Protein AF-A0A0C3E757-F1 (afdb_monomer_lite)

Foldseek 3Di:
DDQVLVVLVVQLVVQLCPWCCCVVVVDDSVCCVPPVLVSRPPSSVVSVVVSVVSVVCVVDPVCVVPPDVVVVVVVVVVVVVVVVVVPPPD

Secondary structure (DSSP, 8-state):
---TTHHHHHHHHHHHHHSHHHHTT---HHHHHHH-TTTS-HHHHHHHHHHHHHHHHHH-GGGGGG--HHHHHHHHHHHHHHHHTTSS--

pLDDT: mean 76.74, std 15.29, range [42.28, 93.5]

Structure (mmCIF, N/CA/C/O backbone):
data_AF-A0A0C3E757-F1
#
_entry.id   AF-A0A0C3E757-F1
#
loop_
_atom_site.group_PDB
_atom_site.id
_atom_site.type_symbol
_atom_site.label_atom_id
_atom_site.label_alt_id
_atom_site.label_comp_id
_atom_site.label_asym_id
_atom_site.label_entity_id
_atom_site.label_seq_id
_atom_site.pdbx_PDB_ins_code
_atom_site.Cartn_x
_atom_site.Cartn_y
_atom_site.Cartn_z
_atom_site.occupancy
_atom_site.B_iso_or_equiv
_atom_site.auth_seq_id
_atom_site.auth_comp_id
_atom_site.auth_asym_id
_atom_site.auth_atom_id
_atom_site.pdbx_PDB_model_num
ATOM 1 N N . MET A 1 1 ? 18.973 4.848 -2.642 1.00 42.28 1 MET A N 1
ATOM 2 C CA . MET A 1 1 ? 19.319 3.416 -2.533 1.00 42.28 1 MET A CA 1
ATOM 3 C C . MET A 1 1 ? 18.044 2.632 -2.742 1.00 42.28 1 MET A C 1
ATOM 5 O O . MET A 1 1 ? 17.165 2.748 -1.903 1.00 42.28 1 MET A O 1
ATOM 9 N N . SER A 1 2 ? 17.911 1.950 -3.879 1.00 49.97 2 SER A N 1
ATOM 10 C CA . SER A 1 2 ? 16.716 1.189 -4.245 1.00 49.97 2 SER A CA 1
ATOM 11 C C . SER A 1 2 ? 16.592 -0.040 -3.349 1.00 49.97 2 SER A C 1
ATOM 13 O O . SER A 1 2 ? 17.233 -1.065 -3.582 1.00 49.97 2 SER A O 1
ATOM 15 N N . SER A 1 3 ? 15.781 0.058 -2.298 1.00 63.44 3 SER A N 1
ATOM 16 C CA . SER A 1 3 ? 15.337 -1.150 -1.618 1.00 63.44 3 SER A CA 1
ATOM 17 C C . SER A 1 3 ? 14.391 -1.863 -2.581 1.00 63.44 3 SER A C 1
ATOM 19 O O . SER A 1 3 ? 13.524 -1.237 -3.192 1.00 63.44 3 SER A O 1
ATOM 21 N N . SER A 1 4 ? 14.537 -3.176 -2.761 1.00 73.00 4 SER A N 1
ATOM 22 C CA . SER A 1 4 ? 13.688 -3.966 -3.670 1.00 73.00 4 SER A CA 1
ATOM 23 C C . SER A 1 4 ? 12.183 -3.860 -3.353 1.00 73.00 4 SER A C 1
ATOM 25 O O . SER A 1 4 ? 11.352 -4.305 -4.136 1.00 73.00 4 SER A O 1
ATOM 27 N N . CYS A 1 5 ? 11.831 -3.246 -2.220 1.00 85.12 5 CYS A N 1
ATOM 28 C CA . CYS A 1 5 ? 10.477 -3.032 -1.734 1.00 85.12 5 CYS A CA 1
ATOM 29 C C . CYS A 1 5 ? 9.958 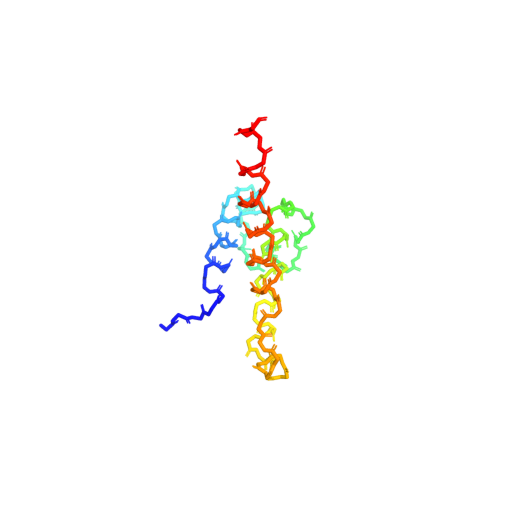-1.597 -1.927 1.00 85.12 5 CYS A C 1
ATOM 31 O O . CYS A 1 5 ? 8.816 -1.331 -1.553 1.00 85.12 5 CYS A O 1
ATOM 33 N N . ASP A 1 6 ? 10.748 -0.670 -2.482 1.00 86.38 6 ASP A N 1
ATOM 34 C CA . ASP A 1 6 ? 10.361 0.745 -2.603 1.00 86.38 6 ASP A CA 1
ATOM 35 C C . ASP A 1 6 ? 9.102 0.927 -3.456 1.00 86.38 6 ASP A C 1
ATOM 37 O O . ASP A 1 6 ? 8.227 1.709 -3.091 1.00 86.38 6 ASP A O 1
ATOM 41 N N . ALA A 1 7 ? 8.956 0.148 -4.532 1.00 87.94 7 ALA A N 1
ATOM 42 C CA . ALA A 1 7 ? 7.765 0.174 -5.382 1.00 87.94 7 ALA A CA 1
ATOM 43 C C . ALA A 1 7 ? 6.499 -0.272 -4.625 1.00 87.94 7 ALA A C 1
ATOM 45 O O . ALA A 1 7 ? 5.464 0.387 -4.704 1.00 87.94 7 ALA A O 1
ATOM 46 N N . LEU A 1 8 ? 6.594 -1.344 -3.827 1.00 89.75 8 LEU A N 1
ATOM 47 C CA . LEU A 1 8 ? 5.483 -1.826 -2.996 1.00 89.75 8 LEU A CA 1
ATOM 48 C C . LEU A 1 8 ? 5.126 -0.817 -1.900 1.00 89.75 8 LEU A C 1
ATOM 50 O O . LEU A 1 8 ? 3.953 -0.589 -1.618 1.00 89.75 8 LEU A O 1
ATOM 54 N N . LEU A 1 9 ? 6.134 -0.184 -1.295 1.00 88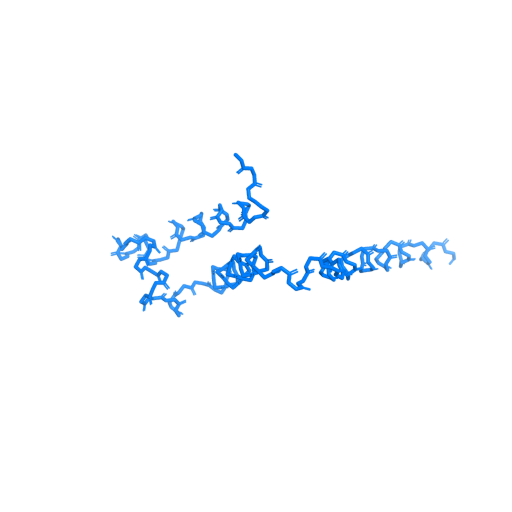.62 9 LEU A N 1
ATOM 55 C CA . LEU A 1 9 ? 5.929 0.851 -0.283 1.00 88.62 9 LEU A CA 1
ATOM 56 C C . LEU A 1 9 ? 5.316 2.124 -0.872 1.00 88.62 9 LEU A C 1
ATOM 58 O O . LEU A 1 9 ? 4.479 2.739 -0.216 1.00 88.62 9 LEU A O 1
ATOM 62 N N . ALA A 1 10 ? 5.717 2.522 -2.079 1.00 91.38 10 ALA A N 1
ATOM 63 C CA . ALA A 1 10 ? 5.129 3.654 -2.784 1.00 91.38 10 ALA A CA 1
ATOM 64 C C . ALA A 1 10 ? 3.657 3.382 -3.114 1.00 91.38 10 ALA A C 1
ATOM 66 O O . ALA A 1 10 ? 2.802 4.179 -2.738 1.00 91.38 10 ALA A O 1
ATOM 67 N N . ALA A 1 11 ? 3.352 2.219 -3.698 1.00 91.44 11 ALA A N 1
ATOM 68 C CA . ALA A 1 11 ? 1.980 1.811 -3.994 1.00 91.44 11 ALA A CA 1
ATOM 69 C C . ALA A 1 11 ? 1.106 1.756 -2.730 1.00 91.44 11 ALA A C 1
ATOM 71 O O . ALA A 1 11 ? -0.016 2.257 -2.729 1.00 91.44 11 ALA A O 1
ATOM 72 N N . LEU A 1 12 ? 1.632 1.213 -1.625 1.00 91.69 12 LEU A N 1
ATOM 73 C CA . LEU A 1 12 ? 0.912 1.168 -0.352 1.00 91.69 12 LEU A CA 1
ATOM 74 C C . LEU A 1 12 ? 0.607 2.571 0.191 1.00 91.69 12 LEU A C 1
ATOM 76 O O . LEU A 1 12 ? -0.489 2.803 0.693 1.00 91.69 12 LEU A O 1
ATOM 80 N N . LYS A 1 13 ? 1.553 3.514 0.090 1.00 91.38 13 LYS A N 1
ATOM 81 C CA . LYS A 1 13 ? 1.332 4.905 0.515 1.00 91.38 13 LYS A CA 1
ATOM 82 C C . LYS A 1 13 ? 0.236 5.572 -0.306 1.00 91.38 13 LYS A C 1
ATOM 84 O O . LYS A 1 13 ? -0.647 6.179 0.289 1.00 91.38 13 LYS A O 1
ATOM 89 N N . THR A 1 14 ? 0.279 5.436 -1.630 1.00 91.81 14 THR A N 1
ATOM 90 C CA . THR A 1 14 ? -0.760 5.978 -2.515 1.00 91.81 14 THR A CA 1
ATOM 91 C C . THR A 1 14 ? -2.128 5.403 -2.157 1.00 91.81 14 THR A C 1
ATOM 93 O O . THR A 1 14 ? -3.060 6.162 -1.915 1.00 91.81 14 THR A O 1
ATOM 96 N N . CYS A 1 15 ? -2.211 4.082 -1.974 1.00 93.50 15 CYS A N 1
ATOM 97 C CA . CYS A 1 15 ? -3.448 3.404 -1.586 1.00 93.50 15 CYS A CA 1
ATOM 98 C C . CYS A 1 15 ? -4.027 3.949 -0.269 1.00 93.50 15 CYS A C 1
ATOM 100 O O . CYS A 1 15 ? -5.228 4.167 -0.150 1.00 93.50 15 CYS A O 1
ATOM 102 N N . LEU A 1 16 ? -3.178 4.224 0.727 1.00 90.88 16 LEU A N 1
ATOM 103 C CA . LEU A 1 16 ? -3.627 4.788 2.002 1.00 90.88 16 LEU A CA 1
ATOM 104 C C . LEU A 1 16 ? -4.146 6.222 1.860 1.00 90.88 16 LEU A C 1
ATOM 106 O O . LEU A 1 16 ? -5.145 6.549 2.492 1.00 90.88 16 LEU A O 1
ATOM 110 N N . LEU A 1 17 ? -3.503 7.058 1.041 1.00 90.12 17 LEU A N 1
ATOM 111 C CA . LEU A 1 17 ? -3.944 8.438 0.795 1.00 90.12 17 LEU A CA 1
ATOM 112 C C . LEU A 1 17 ? -5.302 8.504 0.079 1.00 90.12 17 LEU A C 1
ATOM 114 O O . LEU A 1 17 ? -6.050 9.461 0.262 1.00 90.12 17 LEU A O 1
ATOM 118 N N . GLU A 1 18 ? -5.616 7.492 -0.724 1.00 89.69 18 GLU A N 1
ATOM 119 C CA . GLU A 1 18 ? -6.904 7.348 -1.412 1.00 89.69 18 GLU A CA 1
ATOM 120 C C . GLU A 1 18 ? -7.969 6.666 -0.545 1.00 89.69 18 GLU A C 1
ATOM 122 O O . GLU A 1 18 ? -9.161 6.805 -0.801 1.00 89.69 18 GLU A O 1
ATOM 127 N N . SER A 1 19 ? -7.556 5.937 0.494 1.00 89.62 19 SER A N 1
ATOM 128 C CA . SER A 1 19 ? -8.473 5.188 1.349 1.00 89.62 19 SER A CA 1
ATOM 129 C C . SER A 1 19 ? -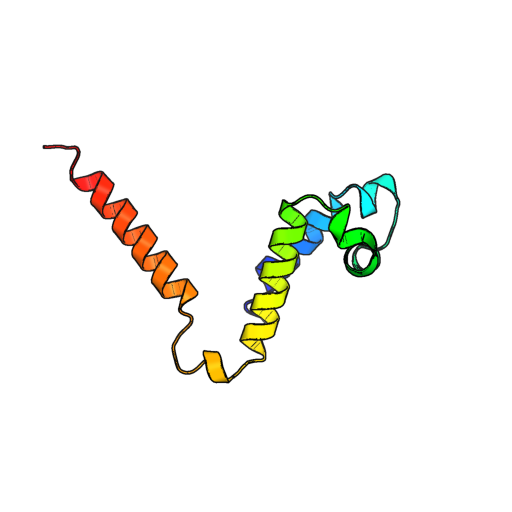9.357 6.083 2.221 1.00 89.62 19 SER A C 1
ATOM 131 O O . SER A 1 19 ? -8.946 7.151 2.687 1.00 89.62 19 SER A O 1
ATOM 133 N N . ASP A 1 20 ? -10.544 5.571 2.554 1.00 89.56 20 ASP A N 1
ATOM 13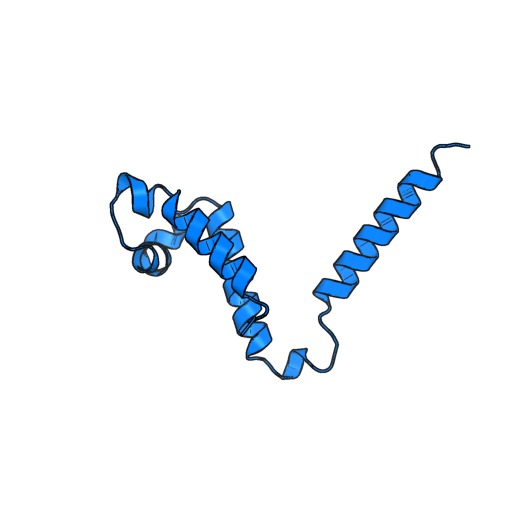4 C CA . ASP A 1 20 ? -11.498 6.244 3.439 1.00 89.56 20 ASP A CA 1
ATOM 135 C C . ASP A 1 20 ? -10.912 6.535 4.834 1.00 89.56 20 ASP A C 1
ATOM 137 O O . ASP A 1 20 ? -11.265 7.534 5.458 1.00 89.56 20 ASP A O 1
ATOM 141 N N . CYS A 1 21 ? -9.964 5.726 5.321 1.00 89.69 21 CYS A N 1
ATOM 142 C CA . CYS A 1 21 ? -9.337 5.951 6.625 1.00 89.69 21 CYS A CA 1
ATOM 143 C C . CYS A 1 21 ? -8.577 7.289 6.698 1.00 89.69 21 CYS A C 1
ATOM 145 O O . CYS A 1 21 ? -8.623 7.977 7.719 1.00 89.69 21 CYS A O 1
ATOM 147 N N . VAL A 1 22 ? -7.917 7.700 5.612 1.00 91.25 22 VAL A N 1
ATOM 148 C CA . VAL A 1 22 ? -7.225 8.996 5.561 1.00 91.25 22 VAL A CA 1
ATOM 149 C C . VAL A 1 22 ? -8.167 10.083 5.050 1.00 91.25 22 VAL A C 1
ATOM 151 O O . VAL A 1 22 ? -8.218 11.157 5.641 1.00 91.25 22 VAL A O 1
ATOM 154 N N . GLN A 1 23 ? -8.955 9.810 4.005 1.00 90.00 23 GLN A N 1
ATOM 155 C CA . GLN A 1 23 ? -9.810 10.834 3.398 1.00 90.00 23 GLN A CA 1
ATOM 156 C C . GLN A 1 23 ? -11.039 11.197 4.234 1.00 90.00 23 GLN A C 1
ATOM 158 O O . GLN A 1 23 ? -11.355 12.377 4.361 1.00 90.00 23 GLN A O 1
ATOM 163 N N . ARG A 1 24 ? -11.740 10.212 4.812 1.00 88.44 24 ARG A N 1
ATOM 164 C CA . ARG A 1 24 ? -12.950 10.464 5.613 1.00 88.44 24 ARG A CA 1
ATOM 165 C C . ARG A 1 24 ? -12.636 10.719 7.074 1.00 88.44 24 ARG A C 1
ATOM 167 O O . ARG A 1 24 ? -13.220 11.617 7.670 1.00 88.44 24 ARG A O 1
ATOM 174 N N . HIS A 1 25 ? -11.748 9.915 7.657 1.00 85.88 25 HIS A N 1
ATOM 175 C CA . HIS A 1 25 ? -11.462 9.989 9.091 1.00 85.88 25 HIS A CA 1
ATOM 176 C C . HIS A 1 25 ? -10.284 10.910 9.435 1.00 85.88 25 HIS A C 1
ATOM 178 O O . HIS A 1 25 ? -10.084 11.200 10.612 1.00 85.88 25 HIS A O 1
ATOM 184 N N . GLY A 1 26 ? -9.509 11.380 8.448 1.00 88.25 26 GLY A N 1
ATOM 185 C CA . GLY A 1 26 ? -8.391 12.304 8.675 1.00 88.25 26 GLY A CA 1
ATOM 186 C C . GLY A 1 26 ? -7.251 11.712 9.508 1.00 88.25 26 GLY A C 1
ATOM 187 O O . GLY A 1 26 ? -6.462 12.456 10.091 1.00 88.25 26 GLY A O 1
ATOM 188 N N . ARG A 1 27 ? -7.172 10.380 9.612 1.00 88.81 27 ARG A N 1
ATOM 189 C CA . ARG A 1 27 ? -6.169 9.689 10.430 1.00 88.81 27 ARG A CA 1
ATOM 190 C C . ARG A 1 27 ? -4.824 9.632 9.725 1.00 88.81 27 ARG A C 1
ATOM 192 O O . ARG A 1 27 ? -4.727 9.702 8.497 1.00 88.81 27 ARG A O 1
ATOM 199 N N . LEU A 1 28 ? -3.761 9.433 10.502 1.00 88.88 28 LEU A N 1
ATOM 200 C CA . LEU A 1 28 ? -2.443 9.218 9.916 1.00 88.88 28 LEU A CA 1
ATOM 201 C C . LEU A 1 28 ? -2.404 7.868 9.175 1.00 88.88 28 LEU A C 1
ATOM 203 O O . LEU A 1 28 ? -2.861 6.858 9.715 1.00 88.88 28 LEU A O 1
ATOM 207 N N . PRO A 1 29 ? -1.749 7.779 8.001 1.00 87.81 29 PRO A N 1
ATOM 208 C CA . PRO A 1 29 ? -1.599 6.514 7.274 1.00 87.81 29 PRO A CA 1
ATOM 209 C C . PRO A 1 29 ? -0.975 5.386 8.117 1.00 87.81 29 PRO A C 1
ATOM 211 O O . PRO A 1 29 ? -1.291 4.209 7.950 1.00 87.81 29 PRO A O 1
ATOM 214 N N . SER A 1 30 ? -0.087 5.736 9.052 1.00 87.31 30 SER A N 1
ATOM 215 C CA . SER A 1 30 ? 0.526 4.800 10.000 1.00 87.31 30 SER A CA 1
ATOM 216 C C . SER A 1 30 ? -0.456 4.268 11.049 1.00 87.31 30 SER A C 1
ATOM 218 O O . SER A 1 30 ? -0.307 3.129 11.488 1.00 87.31 30 SER A O 1
ATOM 220 N N . GLU A 1 31 ? -1.444 5.067 11.442 1.00 89.88 31 GLU A N 1
ATOM 221 C CA . GLU A 1 31 ? -2.521 4.689 12.357 1.00 89.88 31 GLU A CA 1
ATOM 222 C C . GLU A 1 31 ? -3.532 3.791 11.642 1.00 89.88 31 GLU A C 1
ATOM 224 O O . GLU A 1 31 ? -3.837 2.709 12.140 1.00 89.88 31 GLU A O 1
ATOM 229 N N . CYS A 1 32 ? -3.918 4.150 10.411 1.00 89.81 32 CYS A N 1
ATOM 230 C CA . CYS A 1 32 ? -4.759 3.321 9.544 1.00 89.81 32 CYS A CA 1
ATOM 231 C C . CYS A 1 32 ? -4.182 1.913 9.361 1.00 89.81 32 CYS A C 1
ATOM 233 O O . CYS A 1 32 ? -4.885 0.915 9.473 1.00 89.81 32 CYS A O 1
ATOM 235 N N . LEU A 1 33 ? -2.864 1.805 9.172 1.00 88.31 33 LEU A N 1
ATOM 236 C CA . LEU A 1 33 ? -2.195 0.509 9.108 1.00 88.31 33 LEU A CA 1
ATOM 237 C C . LEU A 1 33 ? -2.188 -0.241 10.452 1.00 88.31 33 LEU A C 1
ATOM 239 O O . LEU A 1 33 ? -2.204 -1.469 10.467 1.00 88.31 33 LEU A O 1
ATOM 243 N N . LYS A 1 34 ? -2.102 0.429 11.597 1.00 87.06 34 LYS A N 1
ATOM 244 C CA . LYS A 1 34 ? -1.969 -0.276 12.882 1.00 87.06 34 LYS A CA 1
ATOM 245 C C . LYS A 1 34 ? -3.308 -0.683 13.483 1.00 87.06 34 LYS A C 1
ATOM 247 O O . LYS A 1 34 ? -3.383 -1.765 14.050 1.00 87.06 34 LYS A O 1
ATOM 252 N N . GLN A 1 35 ? -4.312 0.179 13.375 1.00 87.69 35 GLN A N 1
ATOM 253 C CA . GLN A 1 35 ? -5.565 0.067 14.124 1.00 87.69 35 GLN A CA 1
ATOM 254 C C . GLN A 1 35 ? -6.778 -0.197 13.229 1.00 87.69 35 GLN A C 1
ATOM 256 O O . GLN A 1 35 ? -7.722 -0.828 13.681 1.00 87.69 35 GLN A O 1
ATOM 261 N N . HIS A 1 36 ? -6.728 0.215 11.959 1.00 86.62 36 HIS A N 1
ATOM 262 C CA . HIS A 1 36 ? -7.865 0.143 11.029 1.00 86.62 36 HIS A CA 1
ATOM 263 C C . HIS A 1 36 ? -7.519 -0.654 9.769 1.00 86.62 36 HIS A C 1
ATOM 265 O O . HIS A 1 36 ? -7.927 -0.316 8.661 1.00 86.62 36 HIS A O 1
ATOM 271 N N . ALA A 1 37 ? -6.724 -1.715 9.929 1.00 84.75 37 ALA A N 1
ATOM 272 C CA . ALA A 1 37 ? -6.288 -2.536 8.805 1.00 84.75 37 ALA A CA 1
ATOM 273 C C . ALA A 1 37 ? -7.462 -3.231 8.096 1.00 84.75 37 ALA A C 1
ATOM 275 O O . ALA A 1 37 ? -7.394 -3.439 6.887 1.00 84.75 37 ALA A O 1
ATOM 276 N N . ASP A 1 38 ? -8.514 -3.551 8.849 1.00 85.38 38 ASP A N 1
ATOM 277 C CA . ASP A 1 38 ? -9.689 -4.282 8.372 1.00 85.38 38 ASP A CA 1
ATOM 278 C C . ASP A 1 38 ? -10.698 -3.368 7.655 1.00 85.38 38 ASP A C 1
ATOM 280 O O . ASP A 1 38 ? -11.440 -3.826 6.792 1.00 85.38 38 ASP A O 1
ATOM 284 N N . GLU A 1 39 ? -10.688 -2.065 7.963 1.00 85.31 39 GLU A N 1
ATOM 285 C CA . GLU A 1 39 ? -11.510 -1.036 7.302 1.00 85.31 39 GLU A CA 1
ATOM 286 C C . GLU A 1 39 ? -10.918 -0.597 5.951 1.00 85.31 39 GLU A C 1
ATOM 288 O O . GLU A 1 39 ? -11.577 0.077 5.159 1.00 85.31 39 GLU A O 1
ATOM 293 N N . LEU A 1 40 ? -9.659 -0.953 5.679 1.00 87.44 40 LEU A N 1
ATOM 294 C CA . LEU A 1 40 ? -9.002 -0.631 4.418 1.00 87.44 40 LEU A CA 1
ATOM 295 C C . LEU A 1 40 ? -9.530 -1.513 3.281 1.00 87.44 40 LEU A C 1
ATOM 297 O O . LEU A 1 40 ? -9.786 -2.701 3.491 1.00 87.44 40 LEU A O 1
ATOM 301 N N . PRO A 1 41 ? -9.587 -0.983 2.048 1.00 89.62 41 PRO A N 1
ATOM 302 C CA . PRO A 1 41 ? -9.956 -1.779 0.889 1.00 89.62 41 PRO A CA 1
ATOM 303 C C . PRO A 1 41 ? -8.967 -2.932 0.681 1.00 89.62 41 PRO A C 1
ATOM 305 O O . PRO A 1 41 ? -7.773 -2.830 0.991 1.00 89.62 41 PRO A O 1
ATOM 308 N N . GLU A 1 42 ? -9.466 -4.031 0.115 1.00 89.81 42 GLU A N 1
ATOM 309 C CA . GLU A 1 42 ? -8.714 -5.277 -0.078 1.00 89.81 42 GLU A CA 1
ATOM 310 C C . GLU A 1 42 ? -7.389 -5.054 -0.830 1.00 89.81 42 GLU A C 1
ATOM 312 O O . GLU A 1 42 ? -6.356 -5.643 -0.505 1.00 89.81 42 GLU A O 1
ATOM 317 N N . THR A 1 43 ? -7.378 -4.117 -1.780 1.00 89.44 43 THR A N 1
ATOM 318 C CA . THR A 1 43 ? -6.182 -3.691 -2.517 1.00 89.44 43 THR A CA 1
ATOM 319 C C . THR A 1 43 ? -5.070 -3.194 -1.586 1.00 89.44 43 THR A C 1
ATOM 321 O O . THR A 1 43 ? -3.926 -3.647 -1.693 1.00 89.44 43 THR A O 1
ATOM 324 N N . CYS A 1 44 ? -5.387 -2.328 -0.619 1.00 91.25 44 CYS A N 1
ATOM 325 C CA . CYS A 1 44 ? -4.420 -1.833 0.362 1.00 91.25 44 CYS A CA 1
ATOM 326 C C . CYS A 1 44 ? -3.971 -2.944 1.322 1.00 91.25 44 CYS A C 1
ATOM 328 O O . CYS A 1 44 ? -2.797 -2.992 1.704 1.00 91.25 44 CYS A O 1
ATOM 330 N N . GLN A 1 45 ? -4.868 -3.862 1.696 1.00 91.44 45 GLN A N 1
ATOM 331 C CA . GLN A 1 45 ? -4.520 -5.008 2.543 1.00 91.44 45 GLN A CA 1
ATOM 332 C C . GLN A 1 45 ? -3.529 -5.950 1.844 1.00 91.44 45 GLN A C 1
ATOM 334 O O . GLN A 1 45 ? -2.556 -6.405 2.454 1.00 91.44 45 GLN A O 1
ATOM 339 N N . ASN A 1 46 ? -3.725 -6.194 0.548 1.00 91.50 46 ASN A N 1
ATOM 340 C CA . ASN A 1 46 ? -2.827 -7.008 -0.267 1.00 91.50 46 ASN A CA 1
ATOM 341 C C . ASN A 1 46 ? -1.455 -6.339 -0.433 1.00 91.50 46 ASN A C 1
ATOM 343 O O . ASN A 1 46 ? -0.427 -6.980 -0.205 1.00 91.50 46 ASN A O 1
ATOM 347 N N . LEU A 1 47 ? -1.417 -5.031 -0.714 1.00 91.94 47 LEU A N 1
ATOM 348 C CA . LEU A 1 47 ? -0.168 -4.261 -0.767 1.00 91.94 47 LEU A CA 1
ATOM 349 C C . LEU A 1 47 ? 0.580 -4.270 0.572 1.00 91.94 47 LEU A C 1
ATOM 351 O O . LEU A 1 47 ? 1.807 -4.383 0.597 1.00 91.94 47 LEU A O 1
ATOM 355 N N . ARG A 1 48 ? -0.139 -4.209 1.698 1.00 90.62 48 ARG A N 1
ATOM 356 C CA . ARG A 1 48 ? 0.448 -4.317 3.040 1.00 90.62 48 ARG A CA 1
ATOM 357 C C . ARG A 1 48 ? 1.115 -5.677 3.243 1.00 90.62 48 ARG A C 1
ATOM 359 O O . ARG A 1 48 ? 2.256 -5.716 3.708 1.00 90.62 48 ARG A O 1
ATOM 366 N N . LYS A 1 49 ? 0.432 -6.773 2.896 1.00 90.75 49 LYS A N 1
ATOM 367 C CA . LYS A 1 49 ? 0.989 -8.135 2.976 1.00 90.75 49 LYS A CA 1
ATOM 368 C C . LYS A 1 49 ? 2.237 -8.261 2.099 1.00 90.75 49 LYS A C 1
ATOM 370 O O . LYS A 1 49 ? 3.292 -8.626 2.610 1.00 90.75 49 LYS A O 1
ATOM 375 N N . ALA A 1 50 ? 2.161 -7.834 0.839 1.00 89.62 50 ALA A N 1
ATOM 376 C CA . ALA A 1 50 ? 3.286 -7.866 -0.095 1.00 89.62 50 ALA A CA 1
ATOM 377 C C . ALA A 1 50 ? 4.488 -7.037 0.397 1.00 89.62 50 ALA A C 1
ATOM 379 O O . ALA A 1 50 ? 5.630 -7.495 0.353 1.00 89.62 50 ALA A O 1
ATOM 380 N N . ALA A 1 51 ? 4.256 -5.830 0.923 1.00 89.00 51 ALA A N 1
ATOM 381 C CA . ALA A 1 51 ? 5.315 -4.988 1.478 1.00 89.00 51 ALA A CA 1
ATOM 382 C C . ALA A 1 51 ? 5.959 -5.612 2.730 1.00 89.00 51 ALA A C 1
ATOM 384 O O . ALA A 1 51 ? 7.179 -5.524 2.911 1.00 89.00 51 ALA A O 1
ATOM 385 N N . PHE A 1 52 ? 5.160 -6.259 3.586 1.00 89.12 52 PHE A N 1
ATOM 386 C CA . PHE A 1 52 ? 5.650 -6.984 4.759 1.00 89.12 52 PHE A CA 1
ATOM 387 C C . PHE A 1 52 ? 6.499 -8.193 4.360 1.00 89.12 52 PHE A C 1
ATOM 389 O O . PHE A 1 52 ? 7.611 -8.357 4.863 1.00 89.12 52 PHE A O 1
ATOM 396 N N . GLU A 1 53 ? 6.022 -8.999 3.415 1.00 87.31 53 GLU A N 1
ATOM 397 C CA . GLU A 1 53 ? 6.754 -10.144 2.874 1.00 87.31 53 GLU A CA 1
ATOM 398 C C . GLU A 1 53 ? 8.046 -9.722 2.185 1.00 87.31 53 GLU A C 1
ATOM 400 O O . GLU A 1 53 ? 9.083 -10.346 2.401 1.00 87.31 53 GLU A O 1
ATOM 405 N N . CYS A 1 54 ? 8.018 -8.629 1.421 1.00 86.69 54 CYS A N 1
ATOM 406 C CA . CYS A 1 54 ? 9.205 -8.090 0.773 1.00 86.69 54 CYS A CA 1
ATOM 407 C C . CYS A 1 54 ? 10.268 -7.693 1.805 1.00 86.69 54 CYS A C 1
ATOM 409 O O . CYS A 1 54 ? 11.411 -8.147 1.722 1.00 86.69 54 CYS A O 1
ATOM 411 N N . LYS A 1 55 ? 9.890 -6.921 2.836 1.00 84.00 55 LYS A N 1
ATOM 412 C CA . LYS A 1 55 ? 10.813 -6.547 3.921 1.00 84.00 55 LYS A CA 1
ATOM 413 C C . LYS A 1 55 ? 11.328 -7.765 4.680 1.00 84.00 55 LYS A C 1
ATOM 415 O O . LYS A 1 55 ? 12.522 -7.853 4.957 1.00 84.00 55 LYS A O 1
ATOM 420 N N . ARG A 1 56 ? 10.445 -8.717 4.985 1.00 84.69 56 ARG A N 1
ATOM 421 C CA . ARG A 1 56 ? 10.804 -9.964 5.664 1.00 84.69 56 ARG A CA 1
ATOM 422 C C . ARG A 1 56 ? 11.794 -10.783 4.835 1.00 84.69 56 ARG A C 1
ATOM 424 O O . ARG A 1 56 ? 12.786 -11.241 5.386 1.00 84.69 56 ARG A O 1
ATOM 431 N N . ASN A 1 57 ? 11.575 -10.923 3.528 1.00 77.88 57 ASN A N 1
ATOM 432 C CA . ASN A 1 57 ? 12.497 -11.608 2.618 1.00 77.88 57 ASN A CA 1
ATOM 433 C C . ASN A 1 57 ? 13.847 -10.880 2.512 1.00 77.88 57 ASN A C 1
ATOM 435 O O . ASN A 1 57 ? 14.878 -11.526 2.354 1.00 77.88 57 ASN A O 1
ATOM 439 N N . MET A 1 58 ? 13.858 -9.548 2.623 1.00 74.94 58 MET A N 1
ATOM 440 C CA . MET A 1 58 ? 15.094 -8.761 2.619 1.00 74.94 58 MET A CA 1
ATOM 441 C C . MET A 1 58 ? 15.940 -9.005 3.879 1.00 74.94 58 MET A C 1
ATOM 443 O O . MET A 1 58 ? 17.167 -9.043 3.785 1.00 74.94 58 MET A O 1
ATOM 447 N N . LEU A 1 59 ? 15.297 -9.184 5.038 1.00 75.00 59 LEU A N 1
ATOM 448 C CA . LEU A 1 59 ? 15.955 -9.494 6.314 1.00 75.00 59 LEU A CA 1
ATOM 449 C C . LEU A 1 59 ? 16.342 -10.976 6.435 1.00 75.00 59 LEU A C 1
ATOM 451 O O . LEU A 1 59 ? 17.349 -11.305 7.061 1.00 75.00 59 LEU A O 1
ATOM 455 N N . ASP A 1 60 ? 15.570 -11.871 5.820 1.00 70.25 60 ASP A N 1
ATOM 456 C CA . ASP A 1 60 ? 15.801 -13.312 5.867 1.00 70.25 60 ASP A CA 1
ATOM 457 C C . ASP A 1 60 ? 16.885 -13.754 4.866 1.00 70.25 60 ASP A C 1
ATOM 459 O O . ASP A 1 60 ? 16.639 -14.024 3.687 1.00 70.25 60 ASP A O 1
ATOM 463 N N . MET A 1 61 ? 18.117 -13.882 5.366 1.00 57.44 61 MET A N 1
ATOM 464 C CA . MET A 1 61 ? 19.273 -14.361 4.600 1.00 57.44 61 MET A CA 1
ATOM 465 C C . MET A 1 61 ? 19.102 -15.801 4.083 1.00 57.44 61 MET A C 1
ATOM 467 O O . MET A 1 61 ? 19.744 -16.163 3.097 1.00 57.44 61 MET A O 1
ATOM 471 N N . ARG A 1 62 ? 18.234 -16.635 4.691 1.00 61.72 62 ARG A N 1
ATOM 472 C CA . ARG A 1 62 ? 18.051 -18.042 4.274 1.00 61.72 62 ARG A CA 1
ATOM 473 C C . ARG A 1 62 ? 17.350 -18.169 2.923 1.00 61.72 62 ARG A C 1
ATOM 475 O O . ARG A 1 62 ? 17.566 -19.162 2.231 1.00 61.72 62 ARG A O 1
ATOM 482 N N . LYS A 1 63 ? 16.565 -17.167 2.508 1.00 54.50 63 LYS A N 1
ATOM 483 C CA . LYS A 1 63 ? 15.930 -17.133 1.177 1.00 54.50 63 LYS A CA 1
ATOM 484 C C . LYS A 1 63 ? 16.853 -16.633 0.063 1.00 54.50 63 LYS A C 1
ATOM 486 O O . LYS A 1 63 ? 16.555 -16.851 -1.106 1.00 54.50 63 LYS A O 1
ATOM 491 N N . ARG A 1 64 ? 17.996 -16.023 0.398 1.00 56.91 64 ARG A N 1
ATOM 492 C CA . ARG A 1 64 ? 18.963 -15.519 -0.595 1.00 56.91 64 ARG A CA 1
ATOM 493 C C . ARG A 1 64 ? 19.702 -16.641 -1.333 1.00 56.91 64 ARG A C 1
ATOM 495 O O . ARG A 1 64 ? 20.073 -16.460 -2.484 1.00 56.91 64 ARG A O 1
ATOM 502 N N . PHE A 1 65 ? 19.865 -17.809 -0.705 1.00 55.06 65 PHE A N 1
ATOM 503 C CA . PHE A 1 65 ? 20.650 -18.919 -1.262 1.00 55.06 65 PHE A CA 1
ATOM 504 C C . PHE A 1 65 ? 19.909 -19.812 -2.269 1.00 55.06 65 PHE A C 1
ATOM 506 O O .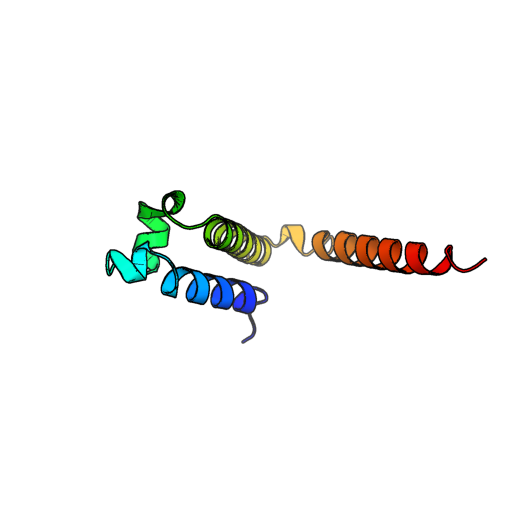 PHE A 1 65 ? 20.562 -20.576 -2.969 1.00 55.06 65 PHE A O 1
ATOM 513 N N . ARG A 1 66 ? 18.573 -19.748 -2.367 1.00 57.78 66 ARG A N 1
ATOM 514 C CA . ARG A 1 66 ? 17.797 -20.583 -3.313 1.00 57.78 66 ARG A CA 1
ATOM 515 C C . ARG A 1 66 ? 17.179 -19.813 -4.478 1.00 57.78 66 ARG A C 1
ATOM 517 O O . ARG A 1 66 ? 16.387 -20.377 -5.221 1.00 57.78 66 ARG A O 1
ATOM 524 N N . GLY A 1 67 ? 17.556 -18.549 -4.658 1.00 56.25 67 GLY A N 1
ATOM 525 C CA . GLY A 1 67 ? 16.893 -17.685 -5.626 1.00 56.25 67 GLY A CA 1
ATOM 526 C C . GLY A 1 67 ? 15.462 -17.362 -5.192 1.00 56.25 67 GLY A C 1
ATOM 527 O O . GLY A 1 67 ? 14.816 -18.070 -4.418 1.00 56.25 67 GLY A O 1
ATOM 528 N N . ASN A 1 68 ? 14.967 -16.221 -5.647 1.00 55.12 68 ASN A N 1
ATOM 529 C CA . ASN A 1 68 ? 13.625 -15.768 -5.329 1.00 55.12 68 ASN A CA 1
ATOM 530 C C . ASN A 1 68 ? 12.631 -16.642 -6.122 1.00 55.12 68 ASN A C 1
ATOM 532 O O . ASN A 1 68 ? 12.382 -16.365 -7.290 1.00 55.12 68 ASN A O 1
ATOM 536 N N . VAL A 1 69 ? 12.095 -17.714 -5.525 1.00 57.72 69 VAL A N 1
ATOM 537 C CA . VAL A 1 69 ? 11.135 -18.639 -6.179 1.00 57.72 69 VAL A CA 1
ATOM 538 C C . VAL A 1 69 ? 9.940 -17.918 -6.818 1.00 57.72 69 VAL A C 1
ATOM 540 O O . VAL A 1 69 ? 9.482 -18.323 -7.879 1.00 57.72 69 VAL A O 1
ATOM 543 N N . ALA A 1 70 ? 9.536 -16.765 -6.274 1.00 57.22 70 ALA A N 1
ATOM 544 C CA . ALA A 1 70 ? 8.496 -15.920 -6.865 1.00 57.22 70 ALA A CA 1
ATOM 545 C C . ALA A 1 70 ? 8.838 -15.403 -8.282 1.00 57.22 70 ALA A C 1
ATOM 547 O O . ALA A 1 70 ? 7.939 -15.166 -9.083 1.00 57.22 70 ALA A O 1
ATOM 548 N N . GLY A 1 71 ? 10.124 -15.237 -8.615 1.00 53.66 71 GLY A N 1
ATOM 549 C CA . GLY A 1 71 ? 10.561 -14.868 -9.966 1.00 53.66 71 GLY A CA 1
ATOM 550 C C . GLY A 1 71 ? 10.512 -16.037 -10.953 1.00 53.66 71 GLY A C 1
ATOM 551 O O . GLY A 1 71 ? 10.245 -15.829 -12.133 1.00 53.66 71 GLY A O 1
ATOM 552 N N . MET A 1 72 ? 10.707 -17.267 -10.469 1.00 53.38 72 MET A N 1
ATOM 553 C CA . MET A 1 72 ? 10.666 -18.468 -11.307 1.00 53.38 72 MET A CA 1
ATOM 554 C C . MET A 1 72 ? 9.232 -18.827 -11.703 1.00 53.38 72 MET A C 1
ATOM 556 O O . MET A 1 72 ? 8.989 -19.176 -12.858 1.00 53.38 72 MET A O 1
ATOM 560 N N . ASP A 1 73 ? 8.276 -18.671 -10.783 1.00 57.53 73 ASP A N 1
ATOM 561 C CA . ASP A 1 73 ? 6.860 -18.913 -11.076 1.00 57.53 73 ASP A CA 1
ATOM 562 C C . ASP A 1 73 ? 6.304 -17.879 -12.062 1.00 57.53 73 ASP A C 1
ATOM 564 O O . ASP A 1 73 ? 5.596 -18.239 -13.001 1.00 57.53 73 ASP A O 1
ATOM 568 N N . ALA A 1 74 ? 6.685 -16.604 -11.920 1.00 59.94 74 ALA A N 1
ATOM 569 C CA . ALA A 1 74 ? 6.265 -15.541 -12.832 1.00 59.94 74 ALA A CA 1
ATOM 570 C C . ALA A 1 74 ? 6.820 -15.729 -14.255 1.00 59.94 74 ALA A C 1
ATOM 572 O O . ALA A 1 74 ? 6.095 -15.535 -15.232 1.00 59.94 74 ALA A O 1
ATOM 573 N N . GLU A 1 75 ? 8.084 -16.143 -14.396 1.00 61.94 75 GLU A N 1
ATOM 574 C CA . GLU A 1 75 ? 8.670 -16.432 -15.708 1.00 61.94 75 GLU A CA 1
ATOM 575 C C . GLU A 1 75 ? 8.052 -17.688 -16.339 1.00 61.94 75 GLU A C 1
ATOM 577 O O . GLU A 1 75 ? 7.766 -17.693 -17.537 1.00 61.94 75 GLU A O 1
ATOM 582 N N . LYS A 1 76 ? 7.753 -18.720 -15.537 1.00 62.66 76 LYS A N 1
ATOM 583 C CA . LYS A 1 76 ? 7.058 -19.928 -16.001 1.00 62.66 76 LYS A CA 1
ATOM 584 C C . LYS A 1 76 ? 5.637 -19.619 -16.477 1.00 62.66 76 LYS A C 1
ATOM 586 O O . LYS A 1 76 ? 5.299 -20.000 -17.593 1.00 62.66 76 LYS A O 1
ATOM 591 N N . LEU A 1 77 ? 4.863 -18.854 -15.704 1.00 65.44 77 LEU A N 1
ATOM 592 C CA . LEU A 1 77 ? 3.518 -18.393 -16.075 1.00 65.44 77 LEU A CA 1
ATOM 593 C C . LEU A 1 77 ? 3.536 -17.546 -17.353 1.00 65.44 77 LEU A C 1
ATOM 595 O O . LEU A 1 77 ? 2.714 -17.745 -18.245 1.00 65.44 77 LEU A O 1
ATOM 599 N N . ARG A 1 78 ? 4.509 -16.635 -17.492 1.00 70.12 78 ARG A N 1
ATOM 600 C CA . ARG A 1 78 ? 4.652 -15.803 -18.697 1.00 70.12 78 ARG A CA 1
ATOM 601 C C . ARG A 1 78 ? 5.030 -16.636 -19.925 1.00 70.12 78 ARG A C 1
ATOM 603 O O . ARG A 1 78 ? 4.564 -16.350 -21.024 1.00 70.12 78 ARG A O 1
ATOM 610 N N . ARG A 1 79 ? 5.851 -17.675 -19.744 1.00 70.44 79 ARG A N 1
ATOM 611 C CA . ARG A 1 79 ? 6.274 -18.600 -20.808 1.00 70.44 79 ARG A CA 1
ATOM 612 C C . ARG A 1 79 ? 5.188 -19.612 -21.187 1.00 70.44 79 ARG A C 1
ATOM 614 O O . ARG A 1 79 ? 5.150 -20.070 -22.325 1.00 70.44 79 ARG A O 1
ATOM 621 N N . GLU A 1 80 ? 4.306 -19.955 -20.252 1.00 66.25 80 GLU A N 1
ATOM 622 C CA . GLU A 1 80 ? 3.081 -20.719 -20.509 1.00 66.25 80 GLU A CA 1
ATOM 623 C C . GLU A 1 80 ? 2.069 -19.866 -21.288 1.00 66.25 80 GLU A C 1
ATOM 625 O O . GLU A 1 80 ? 1.561 -20.323 -22.308 1.00 66.25 80 GLU A O 1
ATOM 630 N N . GLN A 1 81 ? 1.870 -18.596 -20.913 1.00 63.91 81 GLN A N 1
ATOM 631 C CA . GLN A 1 81 ? 1.000 -17.667 -21.649 1.00 63.91 81 GLN A CA 1
ATOM 632 C C . GLN A 1 81 ? 1.453 -17.422 -23.097 1.00 63.91 81 GLN A C 1
ATOM 634 O O . GLN A 1 81 ? 0.613 -17.357 -23.993 1.00 63.91 81 GLN A O 1
ATOM 639 N N . THR A 1 82 ? 2.760 -17.318 -23.365 1.00 62.50 82 THR A N 1
ATOM 640 C CA . THR A 1 82 ? 3.260 -17.125 -24.739 1.00 62.50 82 THR A CA 1
ATOM 641 C C . THR A 1 82 ? 3.160 -18.378 -25.607 1.00 62.50 82 THR A C 1
ATOM 643 O O . THR A 1 82 ? 3.002 -18.252 -26.819 1.00 62.50 82 THR A O 1
ATOM 646 N N . LYS A 1 83 ? 3.202 -19.580 -25.018 1.00 63.59 83 LYS A N 1
ATOM 647 C CA . LYS A 1 83 ? 2.996 -20.836 -25.759 1.00 63.59 83 LYS A CA 1
ATOM 648 C C . LYS A 1 83 ? 1.546 -21.028 -26.198 1.00 63.59 83 LYS A C 1
ATOM 650 O O . LYS A 1 83 ? 1.319 -21.525 -27.297 1.00 63.59 83 LYS A O 1
ATOM 655 N N . SER A 1 84 ? 0.580 -20.602 -25.386 1.00 59.09 84 SER A N 1
ATOM 656 C CA . SER A 1 84 ? -0.847 -20.722 -25.710 1.00 59.09 84 SER A CA 1
ATOM 657 C C . SER A 1 84 ? -1.262 -19.880 -26.921 1.00 59.09 84 SER A C 1
ATOM 659 O O . SER A 1 84 ? -2.154 -20.286 -27.655 1.00 59.09 84 SER A O 1
ATOM 661 N N . LEU A 1 85 ? -0.595 -18.745 -27.170 1.00 60.03 85 LEU A N 1
ATOM 662 C CA . LEU A 1 85 ? -0.881 -17.877 -28.322 1.00 60.03 85 LEU A CA 1
ATOM 663 C C . LEU A 1 85 ? -0.332 -18.409 -29.659 1.00 60.03 85 LEU A C 1
ATOM 665 O O . LEU A 1 85 ? -0.723 -17.910 -30.706 1.00 60.03 85 LEU A O 1
ATOM 669 N N . GLN A 1 86 ? 0.574 -19.394 -29.646 1.00 56.94 86 GLN A N 1
ATOM 670 C CA . GLN A 1 86 ? 1.202 -19.934 -30.863 1.00 56.94 86 GLN A CA 1
ATOM 671 C C . GLN A 1 86 ? 0.544 -21.226 -31.383 1.00 56.94 86 GLN A C 1
ATOM 673 O O . GLN A 1 86 ? 0.986 -21.747 -32.400 1.00 56.94 86 GLN A O 1
ATOM 678 N N . HIS A 1 87 ? -0.478 -2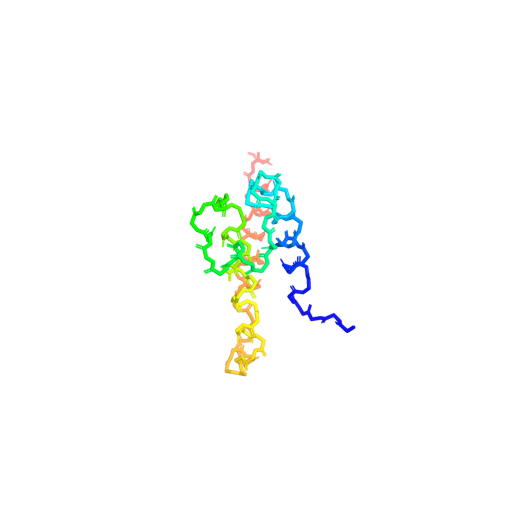1.767 -30.706 1.00 52.34 87 HIS A N 1
ATOM 679 C CA . HIS A 1 87 ? -1.193 -22.991 -31.125 1.00 52.34 87 HIS A CA 1
ATOM 680 C C . HIS A 1 87 ? -2.618 -22.746 -31.658 1.00 52.34 87 HIS A C 1
ATOM 682 O O . HIS A 1 87 ? -3.332 -23.704 -31.932 1.00 52.34 87 HIS A O 1
ATOM 688 N N . SER A 1 88 ? -3.038 -21.488 -31.811 1.00 50.22 88 SER A N 1
ATOM 689 C CA . SER A 1 88 ? -4.368 -21.110 -32.320 1.00 50.22 88 SER A CA 1
ATOM 690 C C . SER A 1 88 ? -4.386 -20.617 -33.778 1.00 50.22 88 SER A C 1
ATOM 692 O O . SER A 1 88 ? -5.450 -20.245 -34.258 1.00 50.22 88 SER A O 1
ATOM 694 N N . ASP A 1 89 ? -3.246 -20.646 -34.479 1.00 49.12 89 ASP A N 1
ATOM 695 C CA . ASP A 1 89 ? -3.105 -20.322 -35.915 1.00 49.12 89 ASP A CA 1
ATOM 696 C C . ASP A 1 89 ? -2.581 -21.541 -36.715 1.00 49.12 89 ASP A C 1
ATOM 698 O O . ASP A 1 89 ? -1.561 -21.487 -37.408 1.00 49.12 89 ASP A O 1
ATOM 702 N N . SER A 1 90 ? -3.239 -22.696 -36.584 1.00 46.47 90 SER A N 1
ATOM 703 C CA . SER A 1 90 ? -3.092 -23.830 -37.516 1.00 46.47 90 SER A CA 1
ATOM 704 C C . SER A 1 90 ? -4.446 -24.404 -37.883 1.00 46.47 90 SER A C 1
ATOM 706 O O . SER A 1 90 ? -5.264 -24.592 -36.956 1.00 46.47 90 SER A O 1
#

Sequence (90 aa):
MSSSCDALLAALKTCLLESDCVQRHGRLPSECLKQHADELPETCQNLRKAAFECKRNMLDMRKRFRGNVAGMDAEKLRREQTKSLQHSDS

Organism: NCBI:txid1036808

InterPro domains:
  IPR018793 Cytochrome c oxidase assembly protein PET191 [PF10203] (2-68)
  IPR018793 Cytochrome c oxidase assembly protein PET191 [PTHR28627] (2-83)

Radius of gyration: 17.99 Å; chains: 1; bounding box: 34×36×52 Å